Protein AF-A0A6G3UNR9-F1 (afdb_monomer_lite)

Radius of gyration: 15.94 Å; chains: 1; bounding box: 39×31×41 Å

Secondary structure (DSSP, 8-state):
--SHHHHTBS--HHHHHHHHHHHHHHHHHHHHHHHH-HHHHHHHHHHHHHHHHHHHH-TTB-HHHHHHHHHHHHHTTSS-HHHHHHHHHHHTSTTS-HHHHHHHHHHHH--TTTHHHHHHH-HHHHHHHHHHHHHS-HHHHHHHHHHHHHHHHTS-HHHHHHHHH--

Structure (mmCIF, N/CA/C/O backbone):
data_AF-A0A6G3UNR9-F1
#
_entry.id   AF-A0A6G3UNR9-F1
#
loop_
_atom_site.group_PDB
_atom_site.id
_atom_site.type_symbol
_atom_site.label_atom_id
_atom_site.label_alt_id
_atom_site.label_comp_id
_atom_site.label_asym_id
_atom_site.label_entity_id
_atom_site.label_seq_id
_atom_site.pdbx_PDB_ins_code
_atom_site.Cartn_x
_atom_site.Cartn_y
_atom_site.Cartn_z
_atom_site.occupancy
_atom_site.B_iso_or_equiv
_atom_site.auth_seq_id
_atom_site.auth_comp_id
_atom_site.auth_asym_id
_atom_site.auth_atom_id
_atom_site.pdbx_PDB_model_num
ATOM 1 N N . CYS A 1 1 ? 18.790 -6.647 -6.121 1.00 56.59 1 CYS A N 1
ATOM 2 C CA . CYS A 1 1 ? 18.347 -5.971 -4.882 1.00 56.59 1 CYS A CA 1
ATOM 3 C C . CYS A 1 1 ? 18.008 -7.000 -3.797 1.00 56.59 1 CYS A C 1
ATOM 5 O O . CYS A 1 1 ? 16.857 -7.134 -3.408 1.00 56.59 1 CYS A O 1
ATOM 7 N N . VAL A 1 2 ? 18.996 -7.774 -3.336 1.00 60.19 2 VAL A N 1
ATOM 8 C CA . VAL A 1 2 ? 18.753 -8.896 -2.405 1.00 60.19 2 VAL A CA 1
ATOM 9 C C . VAL A 1 2 ? 18.583 -8.408 -0.954 1.00 60.19 2 VAL A C 1
ATOM 11 O O . VAL A 1 2 ? 17.884 -9.045 -0.176 1.00 60.19 2 VAL A O 1
ATOM 14 N N . GLY A 1 3 ? 19.150 -7.243 -0.611 1.00 74.38 3 G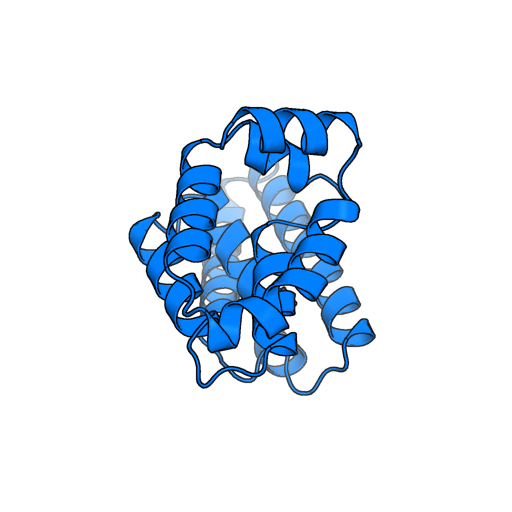LY A N 1
ATOM 15 C CA . GLY A 1 3 ? 19.144 -6.698 0.753 1.00 74.38 3 GLY A CA 1
ATOM 16 C C . GLY A 1 3 ? 17.974 -5.779 1.124 1.00 74.38 3 GLY A C 1
ATOM 17 O O . GLY A 1 3 ? 17.856 -5.430 2.291 1.00 74.38 3 GLY A O 1
ATOM 18 N N . LEU A 1 4 ? 17.098 -5.393 0.187 1.00 75.19 4 LEU A N 1
ATOM 19 C CA . LEU A 1 4 ? 16.008 -4.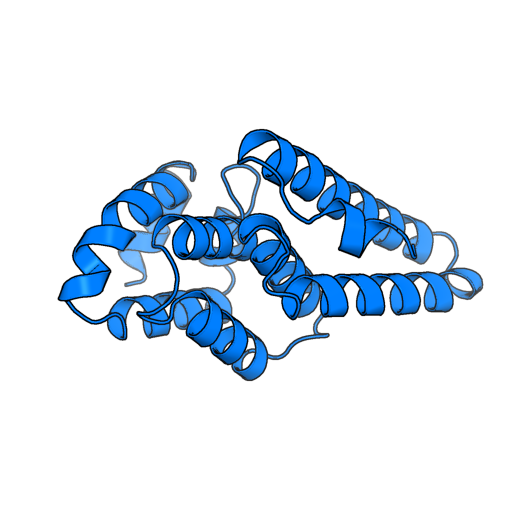457 0.503 1.00 75.19 4 LEU A CA 1
ATOM 20 C C . LEU A 1 4 ? 14.943 -5.079 1.428 1.00 75.19 4 LEU A C 1
ATOM 22 O O . LEU A 1 4 ? 14.653 -4.479 2.456 1.00 75.19 4 LEU A O 1
ATOM 26 N N . PRO A 1 5 ? 14.408 -6.291 1.165 1.00 75.62 5 PRO A N 1
ATOM 27 C CA . PRO A 1 5 ? 13.407 -6.881 2.055 1.00 75.62 5 PRO A CA 1
ATOM 28 C C . PRO A 1 5 ? 13.832 -7.034 3.528 1.00 75.62 5 PRO A C 1
ATOM 30 O O . PRO A 1 5 ? 12.998 -6.763 4.386 1.00 75.62 5 PRO A O 1
ATOM 33 N N . PRO A 1 6 ? 15.070 -7.452 3.874 1.00 75.31 6 PRO A N 1
ATOM 34 C CA . PRO A 1 6 ? 15.507 -7.460 5.272 1.00 75.31 6 PRO A CA 1
ATOM 35 C C . PRO A 1 6 ? 15.790 -6.061 5.844 1.00 75.31 6 PRO A C 1
ATOM 37 O O . PRO A 1 6 ? 15.662 -5.886 7.047 1.00 75.31 6 PRO A O 1
ATOM 40 N N . ALA A 1 7 ? 16.126 -5.058 5.026 1.00 75.38 7 ALA A N 1
ATOM 41 C CA . ALA A 1 7 ? 16.293 -3.682 5.507 1.00 75.38 7 ALA A CA 1
ATOM 42 C C . ALA A 1 7 ? 14.961 -3.026 5.918 1.00 75.38 7 ALA 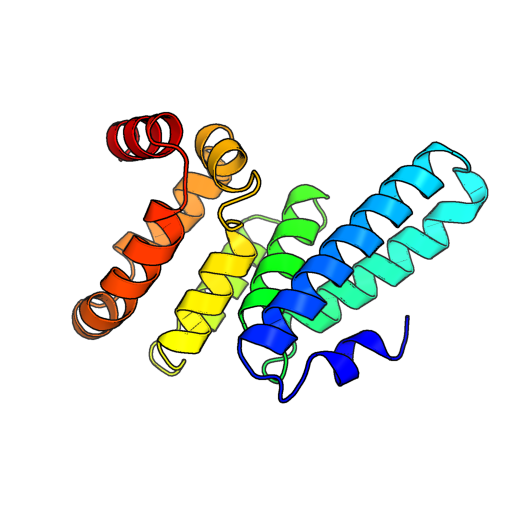A C 1
ATOM 44 O O . ALA A 1 7 ? 14.959 -2.069 6.682 1.00 75.38 7 ALA A O 1
ATOM 45 N N . CYS A 1 8 ? 13.828 -3.543 5.432 1.00 76.25 8 CYS A N 1
ATOM 46 C CA . CYS A 1 8 ? 12.499 -2.996 5.703 1.00 76.25 8 CYS A CA 1
ATOM 47 C C . CYS A 1 8 ? 11.830 -3.529 6.989 1.00 76.25 8 CYS A C 1
ATOM 49 O O . CYS A 1 8 ? 10.632 -3.311 7.176 1.00 76.25 8 CYS A O 1
ATOM 51 N N . THR A 1 9 ? 12.559 -4.251 7.846 1.00 79.69 9 THR A N 1
ATOM 52 C CA . THR A 1 9 ? 12.016 -4.886 9.061 1.00 79.69 9 THR A CA 1
ATOM 53 C C . THR A 1 9 ? 12.495 -4.196 10.335 1.00 79.69 9 THR A C 1
ATOM 55 O O . THR A 1 9 ? 13.658 -3.808 10.402 1.00 79.69 9 THR A O 1
ATOM 58 N N . GLY A 1 10 ? 11.638 -4.109 11.360 1.00 78.94 10 GLY A N 1
ATOM 59 C CA . GLY A 1 10 ? 12.009 -3.562 12.676 1.00 78.94 10 GLY A CA 1
ATOM 60 C C . GLY A 1 10 ? 12.243 -2.047 12.694 1.00 78.94 10 GLY A C 1
ATOM 61 O O . GLY A 1 10 ? 13.015 -1.558 13.513 1.00 78.94 10 GLY A O 1
ATOM 62 N N . LEU A 1 11 ? 11.615 -1.320 11.770 1.00 83.12 11 LEU A N 1
ATOM 63 C CA . LEU A 1 11 ? 11.737 0.130 11.649 1.00 83.12 11 LEU A CA 1
ATOM 64 C C . LEU A 1 11 ? 10.694 0.835 12.508 1.00 83.12 11 LEU A C 1
ATOM 66 O O . LEU A 1 11 ? 9.565 0.360 12.635 1.00 83.12 11 LEU A O 1
ATOM 70 N N . ASP A 1 12 ? 11.059 2.001 13.027 1.00 86.19 12 ASP A N 1
ATOM 71 C CA . ASP A 1 12 ? 10.082 2.966 13.510 1.00 86.19 12 ASP A CA 1
ATOM 72 C C . ASP A 1 12 ? 9.355 3.652 12.335 1.00 86.19 12 ASP A C 1
ATOM 74 O O . ASP A 1 12 ? 9.638 3.412 11.155 1.00 86.19 12 ASP A O 1
ATOM 78 N N . ALA A 1 13 ? 8.379 4.504 12.654 1.00 83.38 13 ALA A N 1
ATOM 79 C CA . ALA A 1 13 ? 7.565 5.179 11.646 1.00 83.38 13 ALA A CA 1
ATOM 80 C C . ALA A 1 13 ? 8.398 6.081 10.714 1.00 83.38 13 ALA A C 1
ATOM 82 O O . ALA A 1 13 ? 8.147 6.119 9.510 1.00 83.38 13 ALA A O 1
ATOM 83 N N . GLU A 1 14 ? 9.404 6.783 11.245 1.00 86.38 14 GLU A N 1
ATOM 84 C CA . GLU A 1 14 ? 10.254 7.681 10.457 1.00 86.38 14 GLU A CA 1
ATOM 85 C C . GLU A 1 14 ? 11.167 6.899 9.504 1.00 86.38 14 GLU A C 1
ATOM 87 O O . GLU A 1 14 ? 11.252 7.223 8.315 1.00 86.38 14 GLU A O 1
ATOM 92 N N . GLY A 1 15 ? 11.797 5.828 9.991 1.00 88.25 15 GLY A N 1
ATOM 93 C CA . GLY A 1 15 ? 12.628 4.937 9.191 1.00 88.25 15 GLY A CA 1
ATOM 94 C C . GLY A 1 15 ? 11.832 4.211 8.108 1.00 88.25 15 GLY A C 1
ATOM 95 O O . GLY A 1 15 ? 12.292 4.104 6.966 1.00 88.25 15 GLY A O 1
ATOM 96 N N . ALA A 1 16 ? 10.614 3.765 8.425 1.00 90.50 16 ALA A N 1
ATOM 97 C CA . ALA A 1 16 ? 9.711 3.153 7.453 1.00 90.50 16 ALA A CA 1
ATOM 98 C C . ALA A 1 16 ? 9.334 4.133 6.331 1.00 90.50 16 ALA A C 1
ATOM 100 O O . ALA A 1 16 ? 9.372 3.779 5.152 1.00 90.50 16 ALA A O 1
ATOM 101 N N . GLU A 1 17 ? 9.038 5.381 6.687 1.00 88.50 17 GLU A N 1
ATOM 102 C CA . GLU A 1 17 ? 8.680 6.442 5.748 1.00 88.50 17 GLU A CA 1
ATOM 103 C C . GLU A 1 17 ? 9.883 6.879 4.886 1.00 88.50 17 GLU A C 1
ATOM 105 O O . GLU A 1 17 ? 9.761 7.082 3.675 1.00 88.50 17 GLU A O 1
ATOM 110 N N . ALA A 1 18 ? 11.089 6.931 5.460 1.00 89.94 18 ALA A N 1
ATOM 111 C CA . ALA A 1 18 ? 12.320 7.171 4.709 1.00 89.94 18 ALA A CA 1
ATOM 112 C C . ALA A 1 18 ? 12.599 6.069 3.674 1.00 89.94 18 ALA A C 1
ATOM 114 O O . ALA A 1 18 ? 12.897 6.377 2.516 1.00 89.94 18 ALA A O 1
ATOM 115 N N . LEU A 1 19 ? 12.460 4.792 4.048 1.00 90.81 19 LEU A N 1
ATOM 116 C CA . LEU A 1 19 ? 12.610 3.685 3.102 1.00 90.81 19 LEU A CA 1
ATOM 117 C C . LEU A 1 19 ? 11.500 3.654 2.054 1.00 90.81 19 LEU A C 1
ATOM 119 O O . LEU A 1 19 ? 11.783 3.352 0.897 1.00 90.81 19 LEU A O 1
ATOM 123 N N . ARG A 1 20 ? 10.261 4.006 2.410 1.00 91.62 20 ARG A N 1
ATOM 124 C CA . ARG A 1 20 ? 9.162 4.124 1.442 1.00 91.62 20 ARG A CA 1
ATOM 125 C C . ARG A 1 20 ? 9.513 5.113 0.327 1.00 91.62 20 ARG A C 1
ATOM 127 O O . ARG A 1 20 ? 9.378 4.773 -0.847 1.00 91.62 20 ARG A O 1
ATOM 134 N N . ARG A 1 21 ? 10.060 6.287 0.666 1.00 89.81 21 ARG A N 1
ATOM 135 C CA . ARG A 1 21 ? 10.546 7.256 -0.337 1.00 89.81 21 ARG A CA 1
ATOM 136 C C . ARG A 1 21 ? 11.675 6.700 -1.206 1.00 89.81 21 ARG A C 1
ATOM 138 O O . ARG A 1 21 ? 11.742 7.003 -2.394 1.00 89.81 21 ARG A O 1
ATOM 145 N N . GLN A 1 22 ? 12.557 5.873 -0.646 1.00 91.31 22 GLN A N 1
ATOM 146 C CA . GLN A 1 22 ? 13.597 5.209 -1.438 1.00 91.31 22 GLN A CA 1
ATOM 147 C C . GLN A 1 22 ? 13.008 4.172 -2.402 1.00 91.31 22 GLN A C 1
ATOM 149 O O . GLN A 1 22 ? 13.453 4.098 -3.545 1.00 91.31 22 GLN A O 1
ATOM 154 N N . VAL A 1 23 ? 11.990 3.409 -1.982 1.00 92.69 23 VAL A N 1
ATOM 155 C CA . VAL A 1 23 ? 11.251 2.484 -2.860 1.00 92.69 23 VAL A CA 1
ATOM 156 C C . VAL A 1 23 ? 10.648 3.238 -4.048 1.00 92.69 23 VAL A C 1
ATOM 158 O O . VAL A 1 23 ? 10.825 2.803 -5.187 1.00 92.69 23 VAL A O 1
ATOM 161 N N . ASP A 1 24 ? 10.028 4.396 -3.806 1.00 91.19 24 ASP A N 1
ATOM 162 C CA . ASP A 1 24 ? 9.490 5.267 -4.863 1.00 91.19 24 ASP A CA 1
ATOM 163 C C . ASP A 1 24 ? 10.573 5.749 -5.836 1.00 91.19 24 ASP A C 1
ATOM 165 O O . ASP A 1 24 ? 10.404 5.682 -7.059 1.00 91.19 24 ASP A O 1
ATOM 169 N N . GLY A 1 25 ? 11.711 6.197 -5.300 1.00 90.94 25 GLY A N 1
ATOM 170 C CA . GLY A 1 25 ? 12.844 6.655 -6.101 1.00 90.94 25 GLY A CA 1
ATOM 171 C C . GLY A 1 25 ? 13.432 5.546 -6.975 1.00 90.94 25 GLY A C 1
ATOM 172 O O . GLY A 1 25 ? 13.701 5.767 -8.155 1.00 90.94 25 GLY A O 1
ATOM 173 N N . VAL A 1 26 ? 13.579 4.333 -6.430 1.00 92.81 26 VAL A N 1
ATOM 174 C CA . VAL A 1 26 ? 14.080 3.171 -7.180 1.00 92.81 26 VAL A CA 1
ATOM 175 C C . VAL A 1 26 ? 13.106 2.774 -8.283 1.00 92.81 26 VAL A C 1
ATOM 177 O O . VAL A 1 26 ? 13.533 2.567 -9.417 1.00 92.81 26 VAL A O 1
ATOM 180 N N . HIS A 1 27 ? 11.809 2.698 -7.983 1.00 92.12 27 HIS A N 1
ATOM 181 C CA . HIS A 1 27 ? 10.797 2.362 -8.980 1.00 92.12 27 HIS A CA 1
ATOM 182 C C . HIS A 1 27 ? 10.785 3.379 -10.135 1.00 92.12 27 HIS A C 1
ATOM 184 O O . HIS A 1 27 ? 10.878 2.984 -11.299 1.00 92.12 27 HIS A O 1
ATOM 190 N N . THR A 1 28 ? 10.813 4.678 -9.819 1.00 90.75 28 THR A N 1
ATOM 191 C CA . THR A 1 28 ? 10.919 5.759 -10.815 1.00 90.75 28 THR A CA 1
ATOM 192 C C . THR A 1 28 ? 12.180 5.620 -11.673 1.00 90.75 28 THR A C 1
ATOM 194 O O . THR A 1 28 ? 12.105 5.655 -12.902 1.00 90.75 28 THR A O 1
ATOM 197 N N . ALA A 1 29 ? 13.348 5.409 -11.055 1.00 90.06 29 ALA A N 1
ATOM 198 C CA . ALA A 1 29 ? 14.611 5.264 -11.777 1.00 90.06 29 ALA A CA 1
ATOM 199 C C . ALA A 1 29 ? 14.610 4.052 -12.723 1.00 90.06 29 ALA A C 1
ATOM 201 O O . ALA A 1 29 ? 15.122 4.136 -13.840 1.00 90.06 29 ALA A O 1
ATOM 202 N N . ILE A 1 30 ? 14.008 2.935 -12.304 1.00 90.00 30 ILE A N 1
ATOM 203 C CA . ILE A 1 30 ? 13.862 1.736 -13.136 1.00 90.00 30 ILE A CA 1
ATOM 204 C C . ILE A 1 30 ? 12.933 2.006 -14.322 1.00 90.00 30 ILE A C 1
ATOM 206 O O . ILE A 1 30 ? 13.261 1.605 -15.440 1.00 90.00 30 ILE A O 1
ATOM 210 N N . GLY A 1 31 ? 11.818 2.711 -14.106 1.00 87.25 31 GLY A N 1
ATOM 211 C CA . GLY A 1 31 ? 10.914 3.142 -15.174 1.00 87.25 31 GLY A CA 1
ATOM 212 C C . GLY A 1 31 ? 11.630 3.984 -16.234 1.00 87.25 31 GLY A C 1
ATOM 213 O O . GLY A 1 31 ? 11.563 3.664 -17.423 1.00 87.25 31 GLY A O 1
ATOM 214 N N . LEU A 1 32 ? 12.391 4.995 -15.798 1.00 88.00 32 LEU A N 1
ATOM 215 C CA . LEU A 1 32 ? 13.170 5.877 -16.676 1.00 88.00 32 LEU A CA 1
ATOM 216 C C . LEU A 1 32 ? 14.258 5.125 -17.453 1.00 88.00 32 LEU A C 1
ATOM 218 O O . LEU A 1 32 ? 14.361 5.267 -18.672 1.00 88.00 32 LEU A O 1
ATOM 222 N N . LEU A 1 33 ? 15.053 4.294 -16.770 1.00 86.12 33 LEU A N 1
ATOM 223 C CA . LEU A 1 33 ? 16.135 3.537 -17.403 1.00 86.12 33 LEU A CA 1
ATOM 224 C C . LEU A 1 33 ? 15.600 2.573 -18.465 1.00 86.12 33 LEU A C 1
ATOM 226 O O . LEU A 1 33 ? 16.209 2.401 -19.519 1.00 86.12 33 LEU A O 1
ATOM 230 N N . ALA A 1 34 ? 14.446 1.968 -18.203 1.00 81.62 34 ALA A N 1
ATOM 231 C CA . ALA A 1 34 ? 13.830 1.045 -19.133 1.00 81.62 34 ALA A CA 1
ATOM 232 C C . ALA A 1 34 ? 13.205 1.720 -20.361 1.00 81.62 34 ALA A C 1
ATOM 234 O O . ALA A 1 34 ? 13.121 1.092 -21.413 1.00 81.62 34 ALA A O 1
ATOM 235 N N . GLY A 1 35 ? 12.820 2.996 -20.254 1.00 78.62 35 GLY A N 1
ATOM 236 C CA . GLY A 1 35 ? 12.479 3.820 -21.414 1.00 78.62 35 GLY A CA 1
ATOM 237 C C . GLY A 1 35 ? 13.701 4.199 -22.258 1.00 78.62 35 GLY A C 1
ATOM 238 O O . GLY A 1 35 ? 13.597 4.293 -23.477 1.00 78.62 35 GLY A O 1
ATOM 239 N N . ALA A 1 36 ? 14.867 4.377 -21.627 1.00 80.25 36 ALA A N 1
ATOM 240 C CA . ALA A 1 36 ? 16.100 4.784 -22.302 1.00 80.25 36 ALA A CA 1
ATOM 241 C C . ALA A 1 36 ? 16.867 3.622 -22.965 1.00 80.25 36 ALA A C 1
ATOM 243 O O . ALA A 1 36 ? 17.492 3.822 -24.005 1.00 80.25 36 ALA A O 1
ATOM 244 N N . VAL A 1 37 ? 16.848 2.416 -22.377 1.00 76.19 37 VAL A N 1
ATOM 245 C CA . VAL A 1 37 ? 17.598 1.242 -22.872 1.00 76.19 37 VAL A CA 1
ATOM 246 C C . VAL A 1 37 ? 16.743 -0.038 -22.775 1.00 76.19 37 VAL A C 1
ATOM 248 O O . VAL A 1 37 ? 16.909 -0.824 -21.837 1.00 76.19 37 VAL A O 1
ATOM 251 N N . PRO A 1 38 ? 15.832 -0.289 -23.737 1.00 66.75 38 PRO A N 1
ATOM 252 C CA . PRO A 1 38 ? 14.802 -1.328 -23.613 1.00 66.75 38 PRO A CA 1
ATOM 253 C C . PRO A 1 38 ? 15.359 -2.753 -23.470 1.00 66.75 38 PRO A C 1
ATOM 255 O O . PRO A 1 38 ? 14.968 -3.491 -22.571 1.00 66.75 38 PRO A O 1
ATOM 258 N N . SER A 1 39 ? 16.345 -3.124 -24.293 1.00 68.06 39 SER A N 1
ATOM 259 C CA . SER A 1 39 ? 16.884 -4.493 -24.383 1.00 68.06 39 SER A CA 1
ATOM 260 C C . SER A 1 39 ? 17.641 -4.975 -23.137 1.00 68.06 39 SER A C 1
ATOM 262 O O . SER A 1 39 ? 17.853 -6.172 -22.966 1.00 68.06 39 SER A O 1
ATOM 264 N N . SER A 1 40 ? 18.065 -4.056 -22.266 1.00 64.00 40 SER A N 1
ATOM 265 C CA . SER A 1 40 ? 18.836 -4.352 -21.046 1.00 64.00 40 SER A CA 1
ATOM 266 C C . SER A 1 40 ? 17.978 -4.291 -19.779 1.00 64.00 40 SER A C 1
ATOM 268 O O . SER A 1 40 ? 18.411 -4.714 -18.703 1.00 64.00 40 SER A O 1
ATOM 270 N N . ALA A 1 41 ? 16.777 -3.719 -19.886 1.00 69.38 41 ALA A N 1
ATOM 271 C CA . ALA A 1 41 ? 15.981 -3.303 -18.743 1.00 69.38 41 ALA A CA 1
ATOM 272 C C . ALA A 1 41 ? 14.906 -4.310 -18.327 1.00 69.38 41 ALA A C 1
ATOM 274 O O . ALA A 1 41 ? 14.479 -4.281 -17.171 1.00 69.38 41 ALA A O 1
ATOM 275 N N . ASP A 1 42 ? 14.529 -5.247 -19.197 1.00 75.00 42 ASP A N 1
ATOM 276 C CA . ASP A 1 42 ? 13.521 -6.264 -18.874 1.00 75.00 42 ASP A CA 1
ATOM 277 C C . ASP A 1 42 ? 13.941 -7.122 -17.675 1.00 75.00 42 ASP A C 1
ATOM 279 O O . ASP A 1 42 ? 13.181 -7.301 -16.722 1.00 75.00 42 ASP A O 1
ATOM 283 N N . GLY A 1 43 ? 15.210 -7.542 -17.628 1.00 85.06 43 GLY A N 1
ATOM 284 C CA . GLY A 1 43 ? 15.745 -8.267 -16.473 1.00 85.06 43 GLY A CA 1
ATOM 285 C C . GLY A 1 43 ? 15.786 -7.429 -15.188 1.00 85.06 43 GLY A C 1
ATOM 286 O O . GLY A 1 43 ? 15.728 -7.981 -14.090 1.00 85.06 43 GLY A O 1
ATOM 287 N N . LEU A 1 44 ? 15.894 -6.099 -15.288 1.00 87.75 44 LEU A N 1
ATOM 288 C CA . LEU A 1 44 ? 15.864 -5.208 -14.126 1.00 87.75 44 LEU A CA 1
ATOM 289 C C . LEU A 1 44 ? 14.436 -5.006 -13.610 1.00 87.75 44 LEU A C 1
ATOM 291 O O . LEU A 1 44 ? 14.228 -5.107 -12.400 1.00 87.75 44 LEU A O 1
ATOM 295 N N . ARG A 1 45 ? 13.472 -4.786 -14.514 1.00 89.00 45 ARG A N 1
ATOM 296 C CA . ARG A 1 45 ? 12.041 -4.692 -14.196 1.00 89.00 45 ARG A CA 1
ATOM 297 C C . ARG A 1 45 ? 11.550 -5.954 -13.501 1.00 89.00 45 ARG A C 1
ATOM 299 O O . ARG A 1 45 ? 10.951 -5.859 -12.436 1.00 89.00 45 ARG A O 1
ATOM 306 N N . GLU A 1 46 ? 11.898 -7.127 -14.026 1.00 90.56 46 GLU A N 1
ATOM 307 C CA . GLU A 1 46 ? 11.490 -8.403 -13.434 1.00 90.56 46 GLU A CA 1
ATOM 308 C C . GLU A 1 46 ? 12.075 -8.599 -12.028 1.00 90.56 46 GLU A C 1
ATOM 310 O O . GLU A 1 46 ? 11.369 -8.931 -11.074 1.00 90.56 46 GLU A O 1
ATOM 315 N N . ARG A 1 47 ? 13.371 -8.305 -11.848 1.00 91.56 47 ARG A N 1
ATOM 316 C CA . ARG A 1 47 ? 14.006 -8.375 -10.522 1.00 91.56 47 ARG A CA 1
ATOM 317 C C . ARG A 1 47 ? 13.392 -7.396 -9.527 1.00 91.56 47 ARG A C 1
ATOM 319 O O . ARG A 1 47 ? 13.320 -7.718 -8.343 1.00 91.56 47 ARG A O 1
ATOM 326 N N . TRP A 1 48 ? 13.002 -6.207 -9.975 1.00 94.44 48 TRP A N 1
ATOM 327 C CA . TRP A 1 48 ? 12.344 -5.221 -9.125 1.00 94.44 48 TRP A CA 1
ATOM 328 C C . TRP A 1 48 ? 10.929 -5.641 -8.753 1.00 94.44 48 TRP A C 1
ATOM 330 O O . TRP A 1 48 ? 10.588 -5.625 -7.572 1.00 94.44 48 TRP A O 1
ATOM 340 N N . ARG A 1 49 ? 10.151 -6.135 -9.718 1.00 94.81 49 ARG A N 1
ATOM 341 C CA . ARG A 1 49 ? 8.826 -6.712 -9.474 1.00 94.81 49 ARG A CA 1
ATOM 342 C C . ARG A 1 49 ? 8.887 -7.817 -8.422 1.00 94.81 49 ARG A C 1
ATOM 344 O O . ARG A 1 49 ? 8.120 -7.803 -7.463 1.00 94.81 49 ARG A O 1
ATOM 351 N N . ALA A 1 50 ? 9.856 -8.726 -8.533 1.00 94.19 50 ALA A N 1
ATOM 352 C CA . ALA A 1 50 ? 10.058 -9.785 -7.549 1.00 94.19 50 ALA A CA 1
ATOM 353 C C . ALA A 1 50 ? 10.365 -9.247 -6.136 1.00 94.19 50 ALA A C 1
ATOM 355 O O . ALA A 1 50 ? 10.003 -9.871 -5.139 1.00 94.19 50 ALA A O 1
ATOM 356 N N . VAL A 1 51 ? 11.033 -8.096 -6.025 1.00 95.19 51 VAL A N 1
ATOM 357 C CA . VAL A 1 51 ? 11.284 -7.428 -4.739 1.00 95.19 51 VAL A CA 1
ATOM 358 C C . VAL A 1 51 ? 10.006 -6.811 -4.191 1.00 95.19 51 VAL A C 1
ATOM 360 O O . VAL A 1 51 ? 9.707 -7.036 -3.022 1.00 95.19 51 VAL A O 1
ATOM 363 N N . LEU A 1 52 ? 9.232 -6.105 -5.019 1.00 95.31 52 LEU A N 1
ATOM 364 C CA . LEU A 1 52 ? 7.941 -5.547 -4.616 1.00 95.31 52 LEU A CA 1
ATOM 365 C C . LEU A 1 52 ? 6.999 -6.648 -4.113 1.00 95.31 52 LEU A C 1
ATOM 367 O O . LEU A 1 52 ? 6.461 -6.522 -3.016 1.00 95.31 52 LEU A O 1
ATOM 371 N N . HIS A 1 53 ? 6.897 -7.780 -4.819 1.00 95.00 53 HIS A N 1
ATOM 372 C CA . HIS A 1 53 ? 6.114 -8.924 -4.340 1.00 95.00 53 HIS A CA 1
ATOM 373 C C . HIS A 1 53 ? 6.587 -9.408 -2.965 1.00 95.00 53 HIS A C 1
ATOM 375 O O . HIS A 1 53 ? 5.770 -9.582 -2.063 1.00 95.00 53 HIS A O 1
ATOM 381 N N . LYS A 1 54 ? 7.901 -9.556 -2.750 1.00 94.38 54 LYS A N 1
ATOM 382 C CA . LYS A 1 54 ? 8.446 -9.945 -1.437 1.00 94.38 54 LYS A CA 1
ATOM 383 C C . LYS A 1 54 ? 8.105 -8.945 -0.334 1.00 94.38 54 LYS A C 1
ATOM 385 O O . LYS A 1 54 ? 7.851 -9.369 0.789 1.00 94.38 54 LYS A O 1
ATOM 390 N N . LEU A 1 55 ? 8.103 -7.647 -0.639 1.00 94.25 55 LEU A N 1
ATOM 391 C CA . LEU A 1 55 ? 7.704 -6.615 0.316 1.00 94.25 55 LEU A CA 1
ATOM 392 C C . LEU A 1 55 ? 6.217 -6.733 0.660 1.00 94.25 55 LEU A C 1
ATOM 394 O O . LEU A 1 55 ? 5.885 -6.665 1.833 1.00 94.25 55 LEU A O 1
ATOM 398 N N . THR A 1 56 ? 5.331 -6.985 -0.310 1.00 93.38 56 THR A N 1
ATOM 399 C CA . THR A 1 56 ? 3.882 -7.093 -0.034 1.00 93.38 56 THR A CA 1
ATOM 400 C C . THR A 1 56 ? 3.517 -8.230 0.927 1.00 93.38 56 THR A C 1
ATOM 402 O O . THR A 1 56 ? 2.707 -8.034 1.840 1.00 93.38 56 THR A O 1
ATOM 405 N N . VAL A 1 57 ? 4.129 -9.407 0.755 1.00 88.81 57 VAL A N 1
ATOM 406 C CA . VAL A 1 57 ? 3.733 -10.639 1.463 1.00 88.81 57 VAL A CA 1
ATOM 407 C C . VAL A 1 57 ? 4.372 -10.807 2.839 1.00 88.81 57 VAL A C 1
ATOM 409 O O . VAL A 1 57 ? 3.878 -11.593 3.641 1.00 88.81 57 VAL A O 1
ATOM 412 N N . ARG A 1 58 ? 5.473 -10.107 3.126 1.00 89.12 58 ARG A N 1
ATOM 413 C CA . ARG A 1 58 ? 6.226 -10.286 4.370 1.00 89.12 58 ARG A CA 1
ATOM 414 C C . ARG A 1 58 ? 5.652 -9.400 5.475 1.00 89.12 58 ARG A C 1
ATOM 416 O O . ARG A 1 58 ? 5.818 -8.188 5.443 1.00 89.12 58 ARG A O 1
ATOM 423 N N . ASP A 1 59 ? 5.014 -10.013 6.463 1.00 83.25 59 ASP A N 1
ATOM 424 C CA . ASP A 1 59 ? 4.392 -9.349 7.617 1.00 83.25 59 ASP A CA 1
ATOM 425 C C . ASP A 1 59 ? 5.373 -8.551 8.489 1.00 83.25 59 ASP A C 1
ATOM 427 O O . ASP A 1 59 ? 5.009 -7.496 8.994 1.00 83.25 59 ASP A O 1
ATOM 431 N N . THR A 1 60 ? 6.634 -8.981 8.586 1.00 87.12 60 THR A N 1
ATOM 432 C CA . THR A 1 60 ? 7.684 -8.254 9.322 1.00 87.12 60 THR A CA 1
ATOM 433 C C . THR A 1 60 ? 8.103 -6.931 8.667 1.00 87.12 60 THR A C 1
ATOM 435 O O . THR A 1 60 ? 8.934 -6.217 9.228 1.00 87.12 60 THR A O 1
ATOM 438 N N . VAL A 1 61 ? 7.638 -6.639 7.448 1.00 90.69 61 VAL A N 1
ATOM 439 C CA . VAL A 1 61 ? 7.894 -5.370 6.752 1.00 90.69 61 VAL A CA 1
ATOM 440 C C . VAL A 1 61 ? 6.890 -4.324 7.229 1.00 90.69 61 VAL A C 1
ATOM 442 O O . VAL A 1 61 ? 5.701 -4.614 7.338 1.00 90.69 61 VAL A O 1
ATOM 445 N N . ALA A 1 62 ? 7.349 -3.094 7.463 1.00 90.25 62 ALA A N 1
ATOM 446 C CA . ALA A 1 62 ? 6.477 -2.003 7.898 1.00 90.25 62 ALA A CA 1
ATOM 447 C C . ALA A 1 62 ? 5.265 -1.819 6.961 1.00 90.25 62 ALA A C 1
ATOM 449 O O . ALA A 1 62 ? 5.426 -1.771 5.736 1.00 90.25 62 ALA A O 1
ATOM 450 N N . GLY A 1 63 ? 4.063 -1.672 7.535 1.00 91.31 63 GLY A N 1
ATOM 451 C CA . GLY A 1 63 ? 2.793 -1.606 6.797 1.00 91.31 63 GLY A CA 1
ATOM 452 C C . GLY A 1 63 ? 2.819 -0.618 5.629 1.00 91.31 63 GLY A C 1
ATOM 453 O O . GLY A 1 63 ? 2.453 -0.982 4.514 1.00 91.31 63 GLY A O 1
ATOM 454 N N . VAL A 1 64 ? 3.378 0.578 5.839 1.00 91.12 64 VAL A N 1
ATOM 455 C CA . VAL A 1 64 ? 3.480 1.628 4.809 1.00 91.12 64 VAL A CA 1
ATOM 456 C C . VAL A 1 64 ? 4.295 1.215 3.580 1.00 91.12 64 VAL A C 1
ATOM 458 O O . VAL A 1 64 ? 3.963 1.576 2.452 1.00 91.12 64 VAL A O 1
ATOM 461 N N . ILE A 1 65 ? 5.328 0.390 3.758 1.00 93.38 65 ILE A N 1
ATOM 462 C CA . ILE A 1 65 ? 6.133 -0.133 2.648 1.00 93.38 65 ILE A CA 1
ATOM 463 C C . ILE A 1 65 ? 5.361 -1.242 1.927 1.00 93.38 65 ILE A C 1
ATOM 465 O O . ILE A 1 65 ? 5.378 -1.303 0.697 1.00 93.38 65 ILE A O 1
ATOM 469 N N . ARG A 1 66 ? 4.650 -2.098 2.674 1.00 94.62 66 ARG A N 1
ATOM 470 C CA . ARG A 1 66 ? 3.828 -3.184 2.115 1.00 94.62 66 ARG A CA 1
ATOM 471 C C . ARG A 1 66 ? 2.693 -2.637 1.253 1.00 94.62 66 ARG A C 1
ATOM 473 O O . ARG A 1 66 ? 2.542 -3.072 0.113 1.00 94.62 66 ARG A O 1
ATOM 480 N N . GLY A 1 67 ? 1.940 -1.669 1.776 1.00 92.88 67 GLY A N 1
ATOM 481 C CA . GLY A 1 67 ? 0.864 -0.998 1.051 1.00 92.88 67 GLY A CA 1
ATOM 482 C C . GLY A 1 67 ? 1.388 -0.307 -0.201 1.00 92.88 67 GLY A C 1
ATOM 483 O O . GLY A 1 67 ? 0.848 -0.496 -1.290 1.00 92.88 67 GLY A O 1
ATOM 484 N N . ARG A 1 68 ? 2.523 0.397 -0.089 1.00 93.00 68 ARG A N 1
ATOM 485 C CA . ARG A 1 68 ? 3.123 1.068 -1.244 1.00 93.00 68 ARG A CA 1
ATOM 486 C C . ARG A 1 68 ? 3.592 0.099 -2.322 1.00 93.00 68 ARG A C 1
ATOM 488 O O . ARG A 1 68 ? 3.337 0.335 -3.499 1.00 93.00 68 ARG A O 1
ATOM 495 N N . ALA A 1 69 ? 4.226 -1.008 -1.943 1.00 94.69 69 ALA A N 1
ATOM 496 C CA . ALA A 1 69 ? 4.628 -2.038 -2.895 1.00 94.69 69 ALA A CA 1
ATOM 497 C C . ALA A 1 69 ? 3.419 -2.666 -3.610 1.00 94.69 69 ALA A C 1
ATOM 499 O O . ALA A 1 69 ? 3.494 -2.918 -4.811 1.00 94.69 69 ALA A O 1
ATOM 500 N N . ALA A 1 70 ? 2.301 -2.867 -2.901 1.00 94.12 70 ALA A N 1
ATOM 501 C CA . ALA A 1 70 ? 1.065 -3.367 -3.496 1.00 94.12 70 ALA A CA 1
ATOM 502 C C . ALA A 1 70 ? 0.478 -2.367 -4.501 1.00 94.12 70 ALA A C 1
ATOM 504 O O . ALA A 1 70 ? 0.076 -2.775 -5.588 1.00 94.12 70 ALA A O 1
ATOM 505 N N . ARG A 1 71 ? 0.497 -1.064 -4.182 1.00 90.94 71 ARG A N 1
ATOM 506 C CA . ARG A 1 71 ? 0.044 -0.018 -5.109 1.00 90.94 71 ARG A CA 1
ATOM 507 C C . ARG A 1 71 ? 0.895 0.045 -6.372 1.00 90.94 71 ARG A C 1
ATOM 509 O O . ARG A 1 71 ? 0.335 0.060 -7.456 1.00 90.94 71 ARG A O 1
ATOM 516 N N . LEU A 1 72 ? 2.222 0.008 -6.243 1.00 91.81 72 LEU A N 1
ATOM 517 C CA . LEU A 1 72 ? 3.126 0.012 -7.400 1.00 91.81 72 LEU A CA 1
ATOM 518 C C . LEU A 1 72 ? 2.898 -1.197 -8.320 1.00 91.81 72 LEU A C 1
ATOM 520 O O . LEU A 1 72 ? 2.898 -1.059 -9.537 1.00 91.81 72 LEU A O 1
ATOM 524 N N . LEU A 1 73 ? 2.672 -2.386 -7.750 1.00 93.31 73 LEU A N 1
ATOM 525 C CA . LEU A 1 73 ? 2.347 -3.576 -8.540 1.00 93.31 73 LEU A CA 1
ATOM 526 C C . LEU A 1 73 ? 0.977 -3.470 -9.225 1.00 93.31 73 LEU A C 1
ATOM 528 O O . LEU A 1 73 ? 0.827 -3.976 -10.334 1.00 93.31 73 LEU A O 1
ATOM 532 N N . LEU A 1 74 ? -0.006 -2.843 -8.572 1.00 89.38 74 LEU A N 1
ATOM 533 C CA . LEU A 1 74 ? -1.328 -2.587 -9.146 1.00 89.38 74 LEU A CA 1
ATOM 534 C C . LEU A 1 74 ? -1.243 -1.585 -10.308 1.00 89.38 74 LEU A C 1
ATOM 536 O O . LEU A 1 74 ? -1.783 -1.861 -11.375 1.00 89.38 74 LEU A O 1
ATOM 540 N N . ASP A 1 75 ? -0.521 -0.476 -10.123 1.00 86.81 75 ASP A N 1
ATOM 541 C CA . ASP A 1 75 ? -0.309 0.563 -11.142 1.00 86.81 75 ASP A CA 1
ATOM 542 C C . ASP A 1 75 ? 0.375 -0.000 -12.403 1.00 86.81 75 ASP A C 1
ATOM 544 O O . ASP A 1 75 ? -0.027 0.311 -13.523 1.00 86.81 75 ASP A O 1
ATOM 548 N N . ASP A 1 76 ? 1.354 -0.895 -12.231 1.00 89.38 76 ASP A N 1
ATOM 549 C CA . ASP A 1 76 ? 2.043 -1.575 -13.336 1.00 89.38 76 ASP A CA 1
ATOM 550 C C . ASP A 1 76 ? 1.229 -2.736 -13.958 1.00 89.38 76 ASP A C 1
ATOM 552 O O . ASP A 1 76 ? 1.690 -3.391 -14.898 1.00 89.38 76 ASP A O 1
ATOM 556 N N . GLY A 1 77 ? 0.039 -3.054 -13.430 1.00 89.25 77 GLY A N 1
ATOM 557 C CA . GLY A 1 77 ? -0.795 -4.168 -13.900 1.00 89.25 77 GLY A CA 1
ATOM 558 C C . GLY A 1 77 ? -0.251 -5.562 -13.554 1.00 89.25 77 GLY A C 1
ATOM 559 O O . GLY A 1 77 ? -0.628 -6.558 -14.171 1.00 89.25 77 GLY A O 1
ATOM 560 N N . HIS A 1 78 ? 0.650 -5.656 -12.576 1.00 93.50 78 HIS A N 1
ATOM 561 C CA . HIS A 1 78 ? 1.218 -6.912 -12.066 1.00 93.50 78 HIS A CA 1
ATOM 562 C C . HIS A 1 78 ? 0.459 -7.493 -10.877 1.00 93.50 78 HIS A C 1
ATOM 564 O O . HIS A 1 78 ? 0.773 -8.586 -10.402 1.00 93.50 78 HIS A O 1
ATOM 570 N N . LEU A 1 79 ? -0.539 -6.764 -10.401 1.00 92.06 79 LEU A N 1
ATOM 571 C CA . LEU A 1 79 ? -1.445 -7.184 -9.360 1.00 92.06 79 LEU A CA 1
ATOM 572 C C . LEU A 1 79 ? -2.851 -6.774 -9.787 1.00 92.06 79 LEU A C 1
ATOM 574 O O . LEU A 1 79 ? -3.082 -5.615 -10.114 1.00 92.06 79 LEU A O 1
ATOM 578 N N . ASP A 1 80 ? -3.767 -7.738 -9.854 1.00 88.81 80 ASP A N 1
ATOM 579 C CA . ASP A 1 80 ? -5.161 -7.455 -10.185 1.00 88.81 80 ASP A CA 1
ATOM 580 C C . ASP A 1 80 ? -5.927 -6.916 -8.967 1.00 88.81 80 ASP A C 1
ATOM 582 O O . ASP A 1 80 ? -5.449 -6.934 -7.828 1.00 88.81 80 ASP A O 1
ATOM 586 N N . GLN A 1 81 ? -7.135 -6.409 -9.205 1.00 82.44 81 GLN A N 1
ATOM 587 C CA . GLN A 1 81 ? -7.944 -5.824 -8.139 1.00 82.44 81 GLN A CA 1
ATOM 588 C C . GLN A 1 81 ? -8.306 -6.822 -7.044 1.00 82.44 81 GLN A C 1
ATOM 590 O O . GLN A 1 81 ? -8.294 -6.461 -5.871 1.00 82.44 81 GLN A O 1
ATOM 595 N N . ASP A 1 82 ? -8.582 -8.074 -7.404 1.00 85.44 82 ASP A N 1
ATOM 596 C CA . ASP A 1 82 ? -8.950 -9.094 -6.427 1.00 85.44 82 ASP A CA 1
ATOM 597 C C . ASP A 1 82 ? -7.758 -9.429 -5.523 1.00 85.44 82 ASP A C 1
ATOM 599 O O . ASP A 1 82 ? -7.909 -9.635 -4.320 1.00 85.44 82 ASP A O 1
ATOM 603 N N . ALA A 1 83 ? -6.543 -9.453 -6.071 1.00 90.38 83 ALA A N 1
ATOM 604 C CA . ALA A 1 83 ? -5.313 -9.607 -5.312 1.00 90.38 83 ALA A CA 1
ATOM 605 C C . ALA A 1 83 ? -5.048 -8.396 -4.411 1.00 90.38 83 ALA A C 1
ATOM 607 O O . ALA A 1 83 ? -4.639 -8.590 -3.264 1.00 90.38 83 ALA A O 1
ATOM 608 N N . ALA A 1 84 ? -5.318 -7.174 -4.882 1.00 88.50 84 ALA A N 1
ATOM 609 C CA . ALA A 1 84 ? -5.202 -5.964 -4.065 1.00 88.50 84 ALA A CA 1
ATOM 610 C C . ALA A 1 84 ? -6.195 -5.995 -2.903 1.00 88.50 84 ALA A C 1
ATOM 612 O O . ALA A 1 84 ? -5.799 -5.772 -1.760 1.00 88.50 84 ALA A O 1
ATOM 613 N N . ALA A 1 85 ? -7.449 -6.356 -3.176 1.00 83.88 85 ALA A N 1
ATOM 614 C CA . ALA A 1 85 ? -8.496 -6.490 -2.174 1.00 83.88 85 ALA A CA 1
ATOM 615 C C . ALA A 1 85 ? -8.148 -7.576 -1.144 1.00 83.88 85 ALA A C 1
ATOM 617 O O . ALA A 1 85 ? -8.306 -7.357 0.054 1.00 83.88 85 ALA A O 1
ATOM 618 N N . ARG A 1 86 ? -7.589 -8.718 -1.573 1.00 89.12 86 ARG A N 1
ATOM 619 C CA . ARG A 1 86 ? -7.097 -9.762 -0.654 1.00 89.12 86 ARG A CA 1
ATOM 620 C C . ARG A 1 86 ? -5.968 -9.260 0.247 1.00 89.12 86 ARG A C 1
ATOM 622 O O . ARG A 1 86 ? -6.008 -9.500 1.450 1.00 89.12 86 ARG A O 1
ATOM 629 N N . LEU A 1 87 ? -4.969 -8.569 -0.306 1.00 90.50 87 LEU A N 1
ATOM 630 C CA . LEU A 1 87 ? -3.870 -8.005 0.489 1.00 90.50 87 LEU A CA 1
ATOM 631 C C . LEU A 1 87 ? -4.371 -6.947 1.477 1.00 90.50 87 LEU A C 1
ATOM 633 O O . LEU A 1 87 ? -3.930 -6.941 2.626 1.00 90.50 87 LEU A O 1
ATOM 637 N N . MET A 1 88 ? -5.306 -6.102 1.042 1.00 87.12 88 MET A N 1
ATOM 638 C CA . MET A 1 88 ? -5.950 -5.098 1.880 1.00 87.12 88 MET A CA 1
ATOM 639 C C . MET A 1 88 ? -6.742 -5.760 3.017 1.00 87.12 88 MET A C 1
ATOM 641 O O . MET A 1 88 ? -6.520 -5.440 4.179 1.00 87.12 88 MET A O 1
ATOM 645 N N . GLY A 1 89 ? -7.583 -6.755 2.722 1.00 84.00 89 GLY A N 1
ATOM 646 C CA . GLY A 1 89 ? -8.346 -7.488 3.738 1.00 84.00 89 GLY A CA 1
ATOM 647 C C . GLY A 1 89 ? -7.464 -8.204 4.767 1.00 84.00 89 GLY A C 1
ATOM 648 O O . GLY A 1 89 ? -7.796 -8.233 5.949 1.00 84.00 89 GLY A O 1
ATOM 649 N N . LEU A 1 90 ? -6.307 -8.730 4.349 1.00 87.25 90 LEU A N 1
ATOM 650 C CA . LEU A 1 90 ? -5.325 -9.324 5.263 1.00 87.25 90 LEU A CA 1
ATOM 651 C C . LEU A 1 90 ? -4.643 -8.275 6.150 1.00 87.25 90 LEU A C 1
ATOM 653 O O . LEU A 1 90 ? -4.471 -8.504 7.344 1.00 87.25 90 LEU A O 1
ATOM 657 N N . ALA A 1 91 ? -4.243 -7.136 5.581 1.00 85.75 91 ALA A N 1
ATOM 658 C CA . ALA A 1 91 ? -3.582 -6.060 6.321 1.00 85.75 91 ALA A CA 1
ATOM 659 C C . ALA A 1 91 ? -4.519 -5.328 7.292 1.00 85.75 91 ALA A C 1
ATOM 661 O O . ALA A 1 91 ? -4.051 -4.662 8.208 1.00 85.75 91 ALA A O 1
ATOM 662 N N . LEU A 1 92 ? -5.829 -5.443 7.080 1.00 77.50 92 LEU A N 1
ATOM 663 C CA . LEU A 1 92 ? -6.864 -4.735 7.832 1.00 77.50 92 LEU A CA 1
ATOM 664 C C . LEU A 1 92 ? -7.742 -5.707 8.624 1.00 77.50 92 LEU A C 1
ATOM 666 O O . LEU A 1 92 ? -8.865 -5.382 9.004 1.00 77.50 92 LEU A O 1
ATOM 670 N N . SER A 1 93 ? -7.222 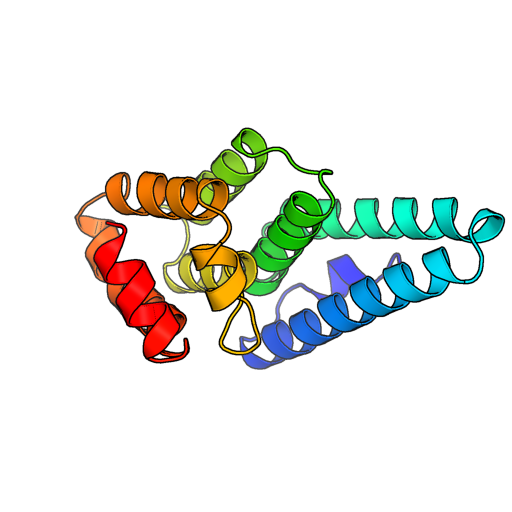-6.913 8.861 1.00 81.56 93 SER A N 1
ATOM 671 C CA . SER A 1 93 ? -7.891 -7.923 9.668 1.00 81.56 93 SER A CA 1
ATOM 672 C C . SER A 1 93 ? -8.023 -7.457 11.128 1.00 81.56 93 SER A C 1
ATOM 674 O O . SER A 1 93 ? -7.152 -6.730 11.611 1.00 81.56 93 SER A O 1
ATOM 676 N N . PRO A 1 94 ? -9.036 -7.926 11.883 1.00 71.25 94 PRO A N 1
ATOM 677 C CA . PRO A 1 94 ? -9.204 -7.560 13.295 1.00 71.25 94 PRO A CA 1
ATOM 678 C C . PRO A 1 94 ? -7.995 -7.884 14.188 1.00 71.25 94 PRO A C 1
ATOM 680 O O . PRO A 1 94 ? -7.838 -7.299 15.253 1.00 71.25 94 PRO A O 1
ATOM 683 N N . GLY A 1 95 ? -7.143 -8.830 13.773 1.00 78.88 95 GLY A N 1
ATOM 684 C CA . GLY A 1 95 ? -5.925 -9.199 14.497 1.00 78.88 95 GLY A CA 1
ATOM 685 C C . GLY A 1 95 ? -4.725 -8.287 14.224 1.00 78.88 95 GLY A C 1
ATOM 686 O O . GLY A 1 95 ? -3.683 -8.461 14.852 1.00 78.88 95 GLY A O 1
ATOM 687 N N . THR A 1 96 ? -4.833 -7.344 13.285 1.00 82.38 96 THR A N 1
ATOM 688 C CA . THR A 1 96 ? -3.755 -6.411 12.952 1.00 82.38 96 THR A CA 1
ATOM 689 C C . THR A 1 96 ? -3.827 -5.173 13.851 1.00 82.38 96 THR A C 1
ATOM 691 O O . THR A 1 96 ? -4.902 -4.584 13.977 1.00 82.38 96 THR A O 1
ATOM 694 N N . PRO A 1 97 ? -2.710 -4.726 14.461 1.00 83.44 97 PRO A N 1
ATOM 695 C CA . PRO A 1 97 ? -2.698 -3.485 15.228 1.00 83.44 97 PRO A CA 1
ATOM 696 C C . PRO A 1 97 ? -3.213 -2.297 14.389 1.00 83.44 97 PRO A C 1
ATOM 698 O O . PRO A 1 97 ? -2.755 -2.126 13.255 1.00 83.44 97 PRO A O 1
ATOM 701 N N . PRO A 1 98 ? -4.100 -1.428 14.920 1.00 81.00 98 PRO A N 1
ATOM 702 C CA . PRO A 1 98 ? -4.681 -0.317 14.154 1.00 81.00 98 PRO A CA 1
ATOM 703 C C . PRO A 1 98 ? -3.648 0.605 13.489 1.00 81.00 98 PRO A C 1
ATOM 705 O O . PRO A 1 98 ? -3.868 1.098 12.383 1.00 81.00 98 PRO A O 1
ATOM 708 N N . ALA A 1 99 ? -2.493 0.808 14.130 1.00 81.56 99 ALA A N 1
ATOM 709 C CA . ALA A 1 99 ? -1.396 1.596 13.575 1.00 81.56 99 ALA A CA 1
ATOM 710 C C . ALA A 1 99 ? -0.779 0.957 12.316 1.00 81.56 99 ALA A C 1
ATOM 712 O O . ALA A 1 99 ? -0.496 1.667 11.352 1.00 81.56 99 ALA A O 1
ATOM 713 N N . ASP A 1 100 ? -0.618 -0.368 12.296 1.00 83.69 100 ASP A N 1
ATOM 714 C CA . ASP A 1 100 ? -0.076 -1.097 11.144 1.00 83.69 100 ASP A CA 1
ATOM 715 C C . ASP A 1 100 ? -1.072 -1.112 9.982 1.00 83.69 100 ASP A C 1
ATOM 717 O O . ASP A 1 100 ? -0.687 -0.905 8.828 1.00 83.69 100 ASP A O 1
ATOM 721 N N . ALA A 1 101 ? -2.356 -1.295 10.300 1.00 84.00 101 ALA A N 1
ATOM 722 C CA . ALA A 1 101 ? -3.465 -1.207 9.358 1.00 84.00 101 ALA A CA 1
ATOM 723 C C . ALA A 1 101 ? -3.511 0.173 8.673 1.00 84.00 101 ALA A C 1
ATOM 725 O O . ALA A 1 101 ? -3.516 0.278 7.443 1.00 84.00 101 ALA A O 1
ATOM 726 N N . ALA A 1 102 ? -3.458 1.247 9.462 1.00 82.94 102 ALA A N 1
ATOM 727 C CA . ALA A 1 102 ? -3.426 2.607 8.940 1.00 82.94 102 ALA A CA 1
ATOM 728 C C . ALA A 1 102 ? -2.172 2.903 8.114 1.00 82.94 102 ALA A C 1
ATOM 730 O O . ALA A 1 102 ? -2.278 3.495 7.042 1.00 82.94 102 ALA A O 1
ATOM 731 N N . ALA A 1 103 ? -0.999 2.460 8.577 1.00 87.62 103 ALA A N 1
ATOM 732 C CA . ALA A 1 103 ? 0.244 2.609 7.832 1.00 87.62 103 ALA A CA 1
ATOM 733 C C . ALA A 1 103 ? 0.149 1.908 6.470 1.00 87.62 103 ALA A C 1
ATOM 735 O O . ALA A 1 103 ? 0.569 2.466 5.459 1.00 87.62 103 ALA A O 1
ATOM 736 N N . TRP A 1 104 ? -0.442 0.709 6.413 1.00 90.94 104 TRP A N 1
ATOM 737 C CA . TRP A 1 104 ? -0.666 -0.002 5.155 1.00 90.94 104 TRP A CA 1
ATOM 738 C C . TRP A 1 104 ? -1.558 0.787 4.194 1.00 90.94 104 TRP A C 1
ATOM 740 O O . TRP A 1 104 ? -1.180 0.967 3.035 1.00 90.94 104 TRP A O 1
ATOM 750 N N . ILE A 1 105 ? -2.689 1.317 4.674 1.00 85.69 105 ILE A N 1
ATOM 751 C CA . ILE A 1 105 ? -3.566 2.177 3.866 1.00 85.69 105 ILE A CA 1
ATOM 752 C C . ILE A 1 105 ? -2.822 3.420 3.377 1.00 85.69 105 ILE A C 1
ATOM 754 O O . ILE A 1 105 ? -2.866 3.724 2.189 1.00 85.69 105 ILE A O 1
ATOM 758 N N . GLU A 1 106 ? -2.086 4.108 4.248 1.00 85.62 106 GLU A N 1
ATOM 759 C CA . GLU A 1 106 ? -1.299 5.284 3.871 1.00 85.62 106 GLU A CA 1
ATOM 760 C C . GLU A 1 106 ? -0.306 4.974 2.742 1.00 85.62 106 GLU A C 1
ATOM 762 O O . GLU A 1 106 ? -0.201 5.725 1.770 1.00 85.62 106 GLU A O 1
ATOM 767 N N . GLY A 1 107 ? 0.378 3.833 2.828 1.00 88.81 107 GLY A N 1
ATOM 768 C CA . GLY A 1 107 ? 1.283 3.370 1.785 1.00 88.81 107 GLY A CA 1
ATOM 769 C C . GLY A 1 107 ? 0.579 3.051 0.466 1.00 88.81 107 GLY A C 1
ATOM 770 O O . GLY A 1 107 ? 1.096 3.385 -0.600 1.00 88.81 107 GLY A O 1
ATOM 771 N N . PHE A 1 108 ? -0.585 2.401 0.532 1.00 88.69 108 PHE A N 1
ATOM 772 C CA . PHE A 1 108 ? -1.333 1.950 -0.642 1.00 88.69 108 PHE A CA 1
ATOM 773 C C . PHE A 1 108 ? -2.001 3.102 -1.391 1.00 88.69 108 PHE A C 1
ATOM 775 O O . PHE A 1 108 ? -1.907 3.200 -2.610 1.00 88.69 108 PHE A O 1
ATOM 782 N N . VAL A 1 109 ? -2.655 3.995 -0.663 1.00 81.62 109 VAL A N 1
ATOM 783 C CA . VAL A 1 109 ? -3.415 5.100 -1.244 1.00 81.62 109 VAL A CA 1
ATOM 784 C C . VAL A 1 109 ? -2.494 6.283 -1.598 1.00 81.62 109 VAL A C 1
ATOM 786 O O . VAL A 1 109 ? -2.804 7.111 -2.452 1.00 81.62 109 VAL A O 1
ATOM 789 N N . GLY A 1 110 ? -1.303 6.321 -0.996 1.00 72.69 110 GLY A N 1
ATOM 790 C CA . GLY A 1 110 ? -0.315 7.374 -1.177 1.00 72.69 110 GLY A CA 1
ATOM 791 C C . GLY A 1 110 ? -0.664 8.595 -0.330 1.00 72.69 110 GLY A C 1
ATOM 792 O O . GLY A 1 110 ? -1.761 9.143 -0.422 1.00 72.69 110 GLY A O 1
ATOM 793 N N . GLY A 1 111 ? 0.280 9.028 0.508 1.00 63.66 111 GLY A N 1
ATOM 794 C CA . GLY A 1 111 ? 0.177 10.269 1.278 1.00 63.66 111 GLY A CA 1
ATOM 795 C C . GLY A 1 111 ? 0.248 11.538 0.412 1.00 63.66 111 GLY A C 1
ATOM 796 O O . GLY A 1 111 ? 0.248 11.474 -0.816 1.00 63.66 111 GLY A O 1
ATOM 797 N N . ALA A 1 112 ? 0.341 12.697 1.077 1.00 50.72 112 ALA A N 1
ATOM 798 C CA . ALA A 1 112 ? 0.220 14.080 0.572 1.00 50.72 112 ALA A CA 1
ATOM 799 C C . ALA A 1 112 ? 0.865 14.436 -0.790 1.00 50.72 112 ALA A C 1
ATOM 801 O O . ALA A 1 112 ? 0.484 15.431 -1.400 1.00 50.72 112 ALA A O 1
ATOM 802 N N . ALA A 1 113 ? 1.830 13.661 -1.287 1.00 49.84 113 ALA A N 1
ATOM 803 C CA . ALA A 1 113 ? 2.459 13.872 -2.587 1.00 49.84 113 ALA A CA 1
ATOM 804 C C . ALA A 1 113 ? 1.816 12.978 -3.668 1.00 49.84 113 ALA A C 1
ATOM 806 O O . ALA A 1 113 ? 2.310 11.895 -3.972 1.00 49.84 113 ALA A O 1
ATOM 807 N N . GLY A 1 114 ? 0.705 13.438 -4.253 1.00 53.31 114 GLY A N 1
ATOM 808 C CA . GLY A 1 114 ? 0.159 12.909 -5.514 1.00 53.31 114 GLY A CA 1
ATOM 809 C C . GLY A 1 114 ? -0.773 11.688 -5.439 1.00 53.31 114 GLY A C 1
ATOM 810 O O . GLY A 1 114 ? -1.455 11.416 -6.423 1.00 53.31 114 GLY A O 1
ATOM 811 N N . GLY A 1 115 ? -0.878 10.994 -4.298 1.00 57.75 115 GLY A N 1
ATOM 812 C CA . GLY A 1 115 ? -1.748 9.810 -4.149 1.00 57.75 115 GLY A CA 1
ATOM 813 C C . GLY A 1 115 ? -3.250 10.111 -4.251 1.00 57.75 115 GLY A C 1
ATOM 814 O O . GLY A 1 115 ? -3.998 9.398 -4.919 1.00 57.75 115 GLY A O 1
ATOM 815 N N . GLY A 1 116 ? -3.686 11.241 -3.684 1.00 57.94 116 GLY A N 1
ATOM 816 C CA . GLY A 1 116 ? -5.096 11.644 -3.691 1.00 57.94 116 GLY A CA 1
ATOM 817 C C . GLY A 1 116 ? -5.675 11.940 -5.082 1.00 57.94 116 GLY A C 1
ATOM 818 O O . GLY A 1 116 ? -6.864 11.735 -5.299 1.00 57.94 116 GLY A O 1
ATOM 819 N N . MET A 1 117 ? -4.854 12.372 -6.047 1.00 58.72 117 MET A N 1
ATOM 820 C CA . MET A 1 117 ? -5.328 12.637 -7.412 1.00 58.72 117 MET A CA 1
ATOM 821 C C . MET A 1 117 ? -5.575 11.337 -8.195 1.00 58.72 117 MET A C 1
ATOM 823 O O . MET A 1 117 ? -6.506 11.266 -8.990 1.00 58.72 117 MET A O 1
ATOM 827 N N . LEU A 1 118 ? -4.774 10.292 -7.942 1.00 61.00 118 LEU A N 1
ATOM 828 C CA . LEU A 1 118 ? -4.957 8.968 -8.548 1.00 61.00 118 LEU A CA 1
ATOM 829 C C . LEU A 1 118 ? -6.238 8.297 -8.051 1.00 61.00 118 LEU A C 1
ATOM 831 O O . LEU A 1 118 ? -6.985 7.773 -8.863 1.00 61.00 118 LEU A O 1
ATOM 835 N N . LEU A 1 119 ? -6.543 8.395 -6.755 1.00 62.75 119 LEU A N 1
ATOM 836 C CA . LEU A 1 119 ? -7.821 7.943 -6.189 1.00 62.75 119 LEU A CA 1
ATOM 837 C C . LEU A 1 119 ? -9.048 8.535 -6.883 1.00 62.75 119 LEU A C 1
ATOM 839 O O . LEU A 1 119 ? -10.009 7.822 -7.138 1.00 62.75 119 LEU A O 1
ATOM 843 N N . VAL A 1 120 ? -9.027 9.843 -7.148 1.00 64.38 120 VAL A N 1
ATOM 844 C CA . VAL A 1 120 ? -10.172 10.549 -7.741 1.00 64.38 120 VAL A CA 1
ATOM 845 C C . VAL A 1 120 ? -10.396 10.142 -9.198 1.00 64.38 120 VAL A C 1
ATOM 847 O O . VAL A 1 120 ? -11.524 10.179 -9.677 1.00 64.38 120 VAL A O 1
ATOM 850 N N . HIS A 1 121 ? -9.337 9.764 -9.913 1.00 66.50 121 HIS A N 1
ATOM 851 C CA . HIS A 1 121 ? -9.426 9.373 -11.321 1.00 66.50 121 HIS A CA 1
ATOM 852 C C . HIS A 1 121 ? -9.577 7.867 -11.541 1.00 66.50 121 HIS A C 1
ATOM 854 O O . HIS A 1 121 ? -9.942 7.445 -12.636 1.00 66.50 121 HIS A O 1
ATOM 860 N N . ASP A 1 122 ? -9.289 7.063 -10.523 1.00 72.94 122 ASP A N 1
ATOM 861 C CA . ASP A 1 122 ? -9.322 5.611 -10.575 1.00 72.94 122 ASP A CA 1
ATOM 862 C C . ASP A 1 122 ? -10.537 5.101 -9.786 1.00 72.94 122 ASP A C 1
ATOM 864 O O . ASP A 1 122 ? -10.437 4.726 -8.617 1.00 72.94 122 ASP A O 1
ATOM 868 N N . GLU A 1 123 ? -11.708 5.078 -10.437 1.00 72.00 123 GLU A N 1
ATOM 869 C CA . GLU A 1 123 ? -12.966 4.565 -9.857 1.00 72.00 123 GLU A CA 1
ATOM 870 C C . GLU A 1 123 ? -12.807 3.145 -9.291 1.00 72.00 123 GLU A C 1
ATOM 872 O O . GLU A 1 123 ? -13.450 2.759 -8.317 1.00 72.00 123 GLU A O 1
ATOM 877 N N . ARG A 1 124 ? -11.899 2.367 -9.886 1.00 72.81 124 ARG A N 1
ATOM 878 C CA . ARG A 1 124 ? -11.580 0.999 -9.488 1.00 72.81 124 ARG A CA 1
ATOM 879 C C . ARG A 1 124 ? -10.822 0.978 -8.159 1.00 72.81 124 ARG A C 1
ATOM 881 O O . ARG A 1 124 ? -11.113 0.131 -7.313 1.00 72.81 124 ARG A O 1
ATOM 888 N N . LEU A 1 125 ? -9.887 1.903 -7.949 1.00 72.00 125 LEU A N 1
ATOM 889 C CA . LEU A 1 125 ? -9.225 2.100 -6.658 1.00 72.00 125 LEU A CA 1
ATOM 890 C C . LEU A 1 125 ? -10.193 2.620 -5.594 1.00 72.00 125 LEU A C 1
ATOM 892 O O . LEU A 1 125 ? -10.166 2.129 -4.465 1.00 72.00 125 LEU A O 1
ATOM 896 N N . LEU A 1 126 ? -11.039 3.587 -5.953 1.00 75.94 126 LEU A N 1
ATOM 897 C CA . LEU A 1 126 ? -12.027 4.156 -5.042 1.00 75.94 126 LEU A CA 1
ATOM 898 C C . LEU A 1 126 ? -12.991 3.078 -4.533 1.00 75.94 126 LEU A C 1
ATOM 900 O O . LEU A 1 126 ? -13.156 2.942 -3.325 1.00 75.94 126 LEU A O 1
ATOM 904 N N . ALA A 1 127 ? -13.524 2.243 -5.431 1.00 78.69 127 ALA A N 1
ATOM 905 C CA . ALA A 1 127 ? -14.386 1.118 -5.073 1.00 78.69 127 ALA A CA 1
ATOM 906 C C . ALA A 1 127 ? -13.694 0.106 -4.144 1.00 78.69 127 ALA A C 1
ATOM 908 O O . ALA A 1 127 ? -14.339 -0.497 -3.293 1.00 78.69 127 ALA A O 1
ATOM 909 N N . LEU A 1 128 ? -12.377 -0.081 -4.278 1.00 76.31 128 LEU A N 1
ATOM 910 C CA . LEU A 1 128 ? -11.615 -0.993 -3.424 1.00 76.31 128 LEU A CA 1
ATOM 911 C C . LEU A 1 128 ? -11.493 -0.447 -1.993 1.00 76.31 128 LEU A C 1
ATOM 913 O O . LEU A 1 128 ? -11.662 -1.194 -1.030 1.00 76.31 128 LEU A O 1
ATOM 917 N N . VAL A 1 129 ? -11.239 0.858 -1.854 1.00 76.88 129 VAL A N 1
ATOM 918 C CA . VAL A 1 129 ? -11.196 1.537 -0.550 1.00 76.88 129 VAL A CA 1
ATOM 919 C C . VAL A 1 129 ? -12.591 1.609 0.082 1.00 76.88 129 VAL A C 1
ATOM 921 O O . VAL A 1 129 ? -12.715 1.369 1.281 1.00 76.88 129 VAL A O 1
ATOM 924 N N . ASP A 1 130 ? -13.630 1.886 -0.706 1.00 79.12 130 ASP A N 1
ATOM 925 C CA . ASP A 1 130 ? -15.022 1.957 -0.247 1.00 79.12 130 ASP A CA 1
ATOM 926 C C . ASP A 1 130 ? -15.565 0.595 0.213 1.00 79.12 130 ASP A C 1
ATOM 928 O O . ASP A 1 130 ? -16.064 0.463 1.333 1.00 79.12 130 ASP A O 1
ATOM 932 N N . ALA A 1 131 ? -15.380 -0.456 -0.593 1.00 77.38 131 ALA A N 1
ATOM 933 C CA . ALA A 1 131 ? -15.776 -1.817 -0.229 1.00 77.38 131 ALA A CA 1
ATOM 934 C C . ALA A 1 131 ? -15.087 -2.290 1.058 1.00 77.38 131 ALA A C 1
ATOM 936 O O . ALA A 1 131 ? -15.666 -3.033 1.851 1.00 77.38 131 ALA A O 1
ATOM 937 N N . TRP A 1 132 ? -13.850 -1.847 1.289 1.00 77.88 132 TRP A N 1
ATOM 938 C CA . TRP A 1 132 ? -13.191 -2.087 2.561 1.00 77.88 132 TRP A CA 1
ATOM 939 C C . TRP A 1 132 ? -13.826 -1.281 3.698 1.00 77.88 132 TRP A C 1
ATOM 941 O O . TRP A 1 132 ? -14.215 -1.883 4.695 1.00 77.88 132 TRP A O 1
ATOM 951 N N . LEU A 1 133 ? -13.948 0.045 3.558 1.00 75.44 133 LEU A N 1
ATOM 952 C CA . LEU A 1 133 ? -14.510 0.939 4.579 1.00 75.44 133 LEU A CA 1
ATOM 953 C C . LEU A 1 133 ? -15.885 0.471 5.065 1.00 75.44 133 LEU A C 1
ATOM 955 O O . LEU A 1 133 ? -16.139 0.439 6.268 1.00 75.44 133 LEU A O 1
ATOM 959 N N . THR A 1 134 ? -16.745 0.075 4.131 1.00 80.19 134 THR A N 1
ATOM 960 C CA . THR A 1 134 ? -18.097 -0.431 4.400 1.00 80.19 134 THR A CA 1
ATOM 961 C C . THR A 1 134 ? -18.105 -1.838 5.007 1.00 80.19 134 THR A C 1
ATOM 963 O O . THR A 1 134 ? -19.076 -2.220 5.659 1.00 80.19 134 THR A O 1
ATOM 966 N N . GLY A 1 135 ? -17.021 -2.601 4.844 1.00 74.31 135 GLY A N 1
ATOM 967 C CA . GLY A 1 135 ? -16.830 -3.930 5.425 1.00 74.31 135 GLY A CA 1
ATOM 968 C C . GLY A 1 135 ? -16.162 -3.948 6.806 1.00 74.31 135 GLY A C 1
ATOM 969 O O . GLY A 1 135 ? -16.068 -5.020 7.408 1.00 74.31 135 GLY A O 1
ATOM 970 N N . VAL A 1 136 ? -15.684 -2.808 7.325 1.00 72.00 136 VAL A N 1
ATOM 971 C CA . VAL A 1 136 ? -15.016 -2.747 8.637 1.00 72.00 136 VAL A CA 1
ATOM 972 C C . VAL A 1 136 ? -16.037 -2.943 9.772 1.00 72.00 136 VAL A C 1
ATOM 974 O O . VAL A 1 136 ? -17.002 -2.181 9.860 1.00 72.00 136 VAL A O 1
ATOM 977 N N . PRO A 1 137 ? -15.832 -3.906 10.695 1.00 72.69 137 PRO A N 1
ATOM 978 C CA . PRO A 1 137 ? -16.685 -4.061 11.873 1.00 72.69 137 PRO A CA 1
ATOM 979 C C . PRO A 1 137 ? -16.690 -2.798 12.745 1.00 72.69 137 PRO A C 1
ATOM 981 O O . PRO A 1 137 ? -15.646 -2.173 12.930 1.00 72.69 137 PRO A O 1
ATOM 984 N N . ALA A 1 138 ? -17.837 -2.453 13.338 1.00 74.50 138 ALA A N 1
ATOM 985 C CA . ALA A 1 138 ? -18.014 -1.221 14.120 1.00 74.50 138 ALA A CA 1
ATOM 986 C C . ALA A 1 138 ? -16.961 -1.030 15.233 1.00 74.50 138 ALA A C 1
ATOM 988 O O . ALA A 1 138 ? -16.470 0.082 15.448 1.00 74.50 138 ALA A O 1
ATOM 989 N N . ASP A 1 139 ? -16.570 -2.126 15.884 1.00 72.06 139 ASP A N 1
ATOM 990 C CA . ASP A 1 139 ? -15.595 -2.121 16.976 1.00 72.06 139 ASP A CA 1
ATOM 991 C C . ASP A 1 139 ? -14.184 -1.741 16.487 1.00 72.06 139 ASP A C 1
ATOM 993 O O . ASP A 1 139 ? -13.459 -1.038 17.180 1.00 72.06 139 ASP A O 1
ATOM 997 N N . THR A 1 140 ? -13.810 -2.133 15.263 1.00 70.00 140 THR A N 1
ATOM 998 C CA . THR A 1 140 ? -12.526 -1.776 14.626 1.00 70.00 140 THR A CA 1
ATOM 999 C C . THR A 1 140 ? -12.592 -0.418 13.929 1.00 70.00 140 THR A C 1
ATOM 1001 O O . THR A 1 140 ? -11.602 0.311 13.863 1.00 70.00 140 THR A O 1
ATOM 1004 N N . PHE A 1 141 ? -13.767 -0.049 13.417 1.00 74.25 141 PHE A N 1
ATOM 1005 C CA . PHE A 1 141 ? -13.982 1.202 12.696 1.00 74.25 141 PHE A CA 1
ATOM 1006 C C . PHE A 1 141 ? -13.599 2.415 13.550 1.00 74.25 141 PHE A C 1
ATOM 1008 O O . PHE A 1 141 ? -12.925 3.320 13.064 1.00 74.25 141 PHE A O 1
ATOM 1015 N N . THR A 1 142 ? -13.951 2.400 14.838 1.00 77.31 142 THR A N 1
ATOM 1016 C CA . THR A 1 142 ? -13.673 3.507 15.769 1.00 77.31 142 THR A CA 1
ATOM 1017 C C . THR A 1 142 ? -12.174 3.775 15.951 1.00 77.31 142 THR A C 1
ATOM 1019 O O . THR A 1 142 ? -11.772 4.934 16.069 1.00 77.31 142 THR A O 1
ATOM 1022 N N . ASP A 1 143 ? -11.342 2.734 15.898 1.00 74.81 143 ASP A N 1
ATOM 1023 C CA . ASP A 1 143 ? -9.888 2.844 16.066 1.00 74.81 143 ASP A CA 1
ATOM 1024 C C . ASP A 1 143 ? -9.175 3.259 14.774 1.00 74.81 143 ASP A C 1
ATOM 1026 O O . ASP A 1 143 ? -8.163 3.965 14.798 1.00 74.81 143 ASP A O 1
ATOM 1030 N N . VAL A 1 144 ? -9.709 2.840 13.625 1.00 70.31 144 VAL A N 1
ATOM 1031 C CA . VAL A 1 144 ? -9.097 3.073 12.312 1.00 70.31 144 VAL A CA 1
ATOM 1032 C C . VAL A 1 144 ? -9.507 4.432 11.729 1.00 70.31 144 VAL A C 1
ATOM 1034 O O . VAL A 1 144 ? -8.692 5.104 11.090 1.00 70.31 144 VAL A O 1
ATOM 1037 N N . LEU A 1 145 ? -10.728 4.905 12.004 1.00 75.94 145 LEU A N 1
ATOM 1038 C CA . LEU A 1 145 ? -11.269 6.157 11.460 1.00 75.94 145 LEU A CA 1
ATOM 1039 C C . LEU A 1 145 ? -10.393 7.397 11.728 1.00 75.94 145 LEU A C 1
ATOM 1041 O O . LEU A 1 145 ? -10.178 8.178 10.796 1.00 75.94 145 LEU A O 1
ATOM 1045 N N . PRO A 1 146 ? -9.848 7.628 12.943 1.00 78.38 146 PRO A N 1
ATOM 1046 C CA . PRO A 1 146 ? -9.008 8.795 13.205 1.00 78.38 146 PRO A CA 1
ATOM 1047 C C . PRO A 1 146 ? -7.720 8.789 12.378 1.00 78.38 146 PRO A C 1
ATOM 1049 O O . PRO A 1 146 ? -7.263 9.849 11.940 1.00 78.38 146 PRO A O 1
ATOM 1052 N N . LEU A 1 147 ? -7.158 7.599 12.151 1.00 73.50 147 LEU A N 1
ATOM 1053 C CA . LEU A 1 147 ? -5.933 7.399 11.386 1.00 73.50 147 LEU A CA 1
ATOM 1054 C C . LEU A 1 147 ? -6.189 7.643 9.898 1.00 73.50 147 LEU A C 1
ATOM 1056 O O . LEU A 1 147 ? -5.477 8.431 9.281 1.00 73.50 147 LEU A O 1
ATOM 1060 N N . LEU A 1 148 ? -7.279 7.093 9.361 1.00 72.75 148 LEU A N 1
ATOM 1061 C CA . LEU A 1 148 ? -7.722 7.379 7.997 1.00 72.75 148 LEU A CA 1
ATOM 1062 C C . LEU A 1 148 ? -7.998 8.861 7.786 1.00 72.75 148 LEU A C 1
ATOM 1064 O O . LEU A 1 148 ? -7.517 9.451 6.822 1.00 72.75 148 LEU A O 1
ATOM 1068 N N . ARG A 1 149 ? -8.735 9.495 8.706 1.00 78.06 149 ARG A N 1
ATOM 1069 C CA . ARG A 1 149 ? -9.023 10.929 8.632 1.00 78.06 149 ARG A CA 1
ATOM 1070 C C . ARG A 1 149 ? -7.730 11.732 8.547 1.00 78.06 149 ARG A C 1
ATOM 1072 O O . ARG A 1 149 ? -7.670 12.680 7.772 1.00 78.06 149 ARG A O 1
ATOM 1079 N N . ARG A 1 150 ? -6.693 11.350 9.300 1.00 78.19 150 ARG A N 1
ATOM 1080 C CA . ARG A 1 150 ? -5.364 11.965 9.207 1.00 78.19 150 ARG A CA 1
ATOM 1081 C C . ARG A 1 150 ? -4.745 11.746 7.822 1.00 78.19 150 ARG A C 1
ATOM 1083 O O . ARG A 1 150 ? -4.342 12.735 7.214 1.00 78.19 150 ARG A O 1
ATOM 1090 N N . THR A 1 151 ? -4.722 10.519 7.304 1.00 74.62 151 THR A N 1
ATOM 1091 C CA . THR A 1 151 ? -4.196 10.196 5.964 1.00 74.62 151 THR A CA 1
ATOM 1092 C C . THR A 1 151 ? -4.888 11.016 4.871 1.00 74.62 151 THR A C 1
ATOM 1094 O O . THR A 1 151 ? -4.229 11.745 4.133 1.00 74.62 151 THR A O 1
ATOM 1097 N N . PHE A 1 152 ? -6.222 10.987 4.820 1.00 73.25 152 PHE A N 1
ATOM 1098 C CA . PHE A 1 152 ? -7.014 11.705 3.818 1.00 73.25 152 PHE A CA 1
ATOM 1099 C C . PHE A 1 152 ? -6.988 13.227 4.008 1.00 73.25 152 PHE A C 1
ATOM 1101 O O . PHE A 1 152 ? -7.103 13.972 3.037 1.00 73.25 152 PHE A O 1
ATOM 1108 N N . SER A 1 153 ? -6.796 13.728 5.237 1.00 75.31 153 SER A N 1
ATOM 1109 C CA . SER A 1 153 ? -6.678 15.174 5.489 1.00 75.31 153 SER A CA 1
ATOM 1110 C C . SER A 1 153 ? -5.453 15.806 4.833 1.00 75.31 153 SER A C 1
ATOM 1112 O O . SER A 1 153 ? -5.454 17.013 4.596 1.00 75.31 153 SER A O 1
ATOM 1114 N N . ALA A 1 154 ? -4.441 14.995 4.519 1.00 73.31 154 ALA A N 1
ATOM 1115 C CA . ALA A 1 154 ? -3.230 15.434 3.848 1.00 73.31 154 ALA A CA 1
ATOM 1116 C C . ALA A 1 154 ? -3.434 15.684 2.340 1.00 73.31 154 ALA A C 1
ATOM 1118 O O . ALA A 1 154 ? -2.531 16.195 1.681 1.00 73.31 154 ALA A O 1
ATOM 1119 N N . TYR A 1 155 ? -4.604 15.341 1.787 1.00 72.00 155 TYR A N 1
ATOM 1120 C CA . TYR A 1 155 ? -4.961 15.648 0.404 1.00 72.00 155 TYR A CA 1
ATOM 1121 C 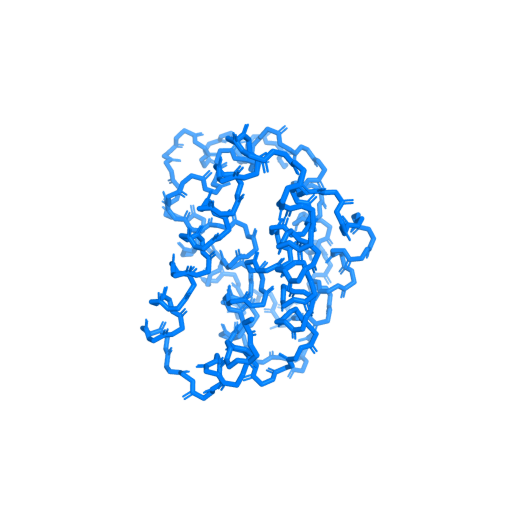C . TYR A 1 155 ? -5.402 17.098 0.228 1.00 72.00 155 TYR A C 1
ATOM 1123 O O . TYR A 1 155 ? -5.996 17.720 1.119 1.00 72.00 155 TYR A O 1
ATOM 1131 N N . GLU A 1 156 ? -5.155 17.632 -0.969 1.00 72.69 156 GLU A N 1
ATOM 1132 C CA . GLU A 1 156 ? -5.620 18.963 -1.336 1.00 72.69 156 GLU A CA 1
ATOM 1133 C C . GLU A 1 156 ? -7.134 19.099 -1.127 1.00 72.69 156 GLU A C 1
ATOM 1135 O O . GLU A 1 156 ? -7.907 18.153 -1.290 1.00 72.69 156 GLU A O 1
ATOM 1140 N N . ALA A 1 157 ? -7.582 20.298 -0.750 1.00 75.50 157 ALA A N 1
ATOM 1141 C CA . ALA A 1 157 ? -8.992 20.544 -0.447 1.00 75.50 157 ALA A CA 1
ATOM 1142 C C . ALA A 1 157 ? -9.930 20.215 -1.625 1.00 75.50 157 ALA A C 1
ATO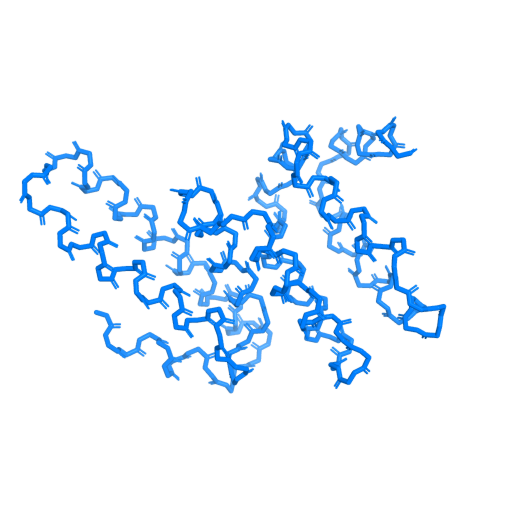M 1144 O O . ALA A 1 157 ? -11.057 19.786 -1.389 1.00 75.50 157 ALA A O 1
ATOM 1145 N N . GLY A 1 158 ? -9.466 20.384 -2.871 1.00 70.69 158 GLY A N 1
ATOM 1146 C CA . GLY A 1 158 ? -10.213 20.005 -4.074 1.00 70.69 158 GLY A CA 1
ATOM 1147 C C . GLY A 1 158 ? -10.431 18.496 -4.171 1.00 70.69 158 GLY A C 1
ATOM 1148 O O . GLY A 1 158 ? -11.569 18.059 -4.278 1.00 70.69 158 GLY A O 1
ATOM 1149 N N . VAL A 1 159 ? -9.360 17.712 -4.014 1.00 69.88 159 VAL A N 1
ATOM 1150 C CA . VAL A 1 159 ? -9.404 16.239 -3.993 1.00 69.88 159 VAL A CA 1
ATOM 1151 C C . VAL A 1 159 ? -10.334 15.728 -2.894 1.00 69.88 159 VAL A C 1
ATOM 1153 O O . VAL A 1 159 ? -11.160 14.858 -3.143 1.00 69.88 159 VAL A O 1
ATOM 1156 N N . ARG A 1 160 ? -10.255 16.300 -1.684 1.00 73.94 160 ARG A N 1
ATOM 1157 C CA . ARG A 1 160 ? -11.132 15.909 -0.567 1.00 73.94 160 ARG A CA 1
ATOM 1158 C C . ARG A 1 160 ? -12.608 16.177 -0.847 1.00 73.94 160 ARG A C 1
ATOM 1160 O O . ARG A 1 160 ? -13.440 15.372 -0.447 1.00 73.94 160 ARG A O 1
ATOM 1167 N N . ARG A 1 161 ? -12.926 17.294 -1.511 1.00 72.25 161 ARG A N 1
ATOM 1168 C CA . ARG A 1 161 ? -14.303 17.622 -1.897 1.00 72.25 161 ARG A CA 1
ATOM 1169 C C . ARG A 1 161 ? -14.823 16.621 -2.923 1.00 72.25 161 ARG A C 1
ATOM 1171 O O . ARG A 1 161 ? -15.854 16.020 -2.682 1.00 72.25 161 ARG A O 1
ATOM 1178 N N . THR A 1 162 ? -14.060 16.377 -3.989 1.00 69.06 162 THR A N 1
ATOM 1179 C CA . THR A 1 162 ? -14.446 15.412 -5.024 1.00 69.06 162 THR A CA 1
ATOM 1180 C C . THR A 1 162 ? -14.616 14.004 -4.462 1.00 69.06 162 THR A C 1
ATOM 1182 O O . THR A 1 162 ? -15.585 13.343 -4.800 1.00 69.06 162 THR A O 1
ATOM 1185 N N . LEU A 1 163 ? -13.725 13.554 -3.570 1.00 69.81 163 LEU A N 1
ATOM 1186 C CA . LEU A 1 163 ? -13.890 12.263 -2.899 1.00 69.81 163 LEU A CA 1
ATOM 1187 C C . LEU A 1 163 ? -15.191 12.204 -2.098 1.00 69.81 163 LEU A C 1
ATOM 1189 O O . LEU A 1 163 ? -15.871 11.198 -2.177 1.00 69.81 163 LEU A O 1
ATOM 1193 N N . GLY A 1 164 ? -15.551 13.266 -1.371 1.00 68.38 164 GLY A N 1
ATOM 1194 C CA . GLY A 1 164 ? -16.807 13.324 -0.617 1.00 68.38 164 GLY A CA 1
ATOM 1195 C C . GLY A 1 164 ? -18.072 13.394 -1.479 1.00 68.38 164 GLY A C 1
ATOM 1196 O O . GLY A 1 164 ? -19.130 13.024 -0.990 1.00 68.38 164 GLY A O 1
ATOM 1197 N N . ASP A 1 165 ? -17.970 13.843 -2.732 1.00 70.62 165 ASP A N 1
ATOM 1198 C CA . ASP A 1 165 ? -19.093 13.897 -3.681 1.00 70.62 165 ASP A CA 1
ATOM 1199 C C . ASP A 1 165 ? -19.299 12.563 -4.436 1.00 70.62 165 ASP A C 1
ATOM 1201 O O . ASP A 1 165 ? -20.327 12.377 -5.087 1.00 70.62 165 ASP A O 1
ATOM 1205 N N . LEU A 1 166 ? -18.314 11.654 -4.388 1.00 59.28 166 LEU A N 1
ATOM 1206 C CA . LEU A 1 166 ? -18.320 10.357 -5.082 1.00 59.28 166 LEU A CA 1
ATOM 1207 C C . LEU A 1 166 ? -18.834 9.187 -4.216 1.00 59.28 166 LEU A C 1
ATOM 1209 O O . LEU A 1 166 ? -18.960 8.085 -4.751 1.00 59.28 166 LEU A O 1
ATOM 1213 N N . VAL A 1 167 ? -19.110 9.409 -2.921 1.00 54.91 167 VAL A N 1
ATOM 1214 C CA . VAL A 1 167 ? -19.604 8.393 -1.960 1.00 54.91 167 VAL A CA 1
ATOM 1215 C C . VAL A 1 167 ? -21.034 8.682 -1.522 1.00 54.91 167 VAL A C 1
ATOM 1217 O O . VAL A 1 167 ? -21.331 9.861 -1.226 1.00 54.91 167 VAL A O 1
#

pLDDT: mean 80.58, std 10.55, range [49.84, 95.31]

Foldseek 3Di:
DVCLLVCQAPDDPVSNVVSLVVLVVLLVVLVVVCVVPVVVNPVVVVVNLVVLVSQLPDPRGQLLSNLQSLQSCVVVVNADLVRNLVSLCVQLPPPHDLVSNLSNVCNNQDALPPSLVCCLVPVSNVVSVVVVLVVDDPVSNVSNVVSVCVRLVSYDPVSSVSSVVVD

Sequence (167 aa):
CVGLPPACTGLDAEGAEALRRQVDGVHTAIGLLAGAVPSSADGLRERWRAVLHKLTVRDTVAGVIRGRAARLLLDDGHLDQDAAARLMGLALSPGTPPADAAAWIEGFVGGAAGGGMLLVHDERLLALVDAWLTGVPADTFTDVLPLLRRTFSAYEAGVRRTLGDLV